Protein AF-A0A7K4CQ66-F1 (afdb_monomer_lite)

Foldseek 3Di:
DPPDPQKAKFFFQDWDDDPQKIWTWTAGPVRDTDIAIDGHDPVRPDDPDDGGQIWMWGQDPNHIDIGRDVPPVVVVVVVVD

pLDDT: mean 72.84, std 15.36, range [39.53, 91.38]

Radius of gyration: 12.62 Å; chains: 1; bounding box: 34×24×33 Å

Sequence (81 aa):
YRKKPNRVHGTIEEISFLGHIVRYEVKDEFGKLYRVQRFVNAKTRYLRFQKGETVTLGFHYGLGLVFPCPGEEELRLLENV

Secondary structure (DSSP, 8-state):
--PPPSEEEEEEEEEEEETTEEEEEEEETTS-EEEEEEE--TTS-S----TT-EEEEEEETTEEEEESSTTTHHHHHHTT-

Structure (mmCIF, N/CA/C/O backbone):
data_AF-A0A7K4CQ66-F1
#
_entry.id   AF-A0A7K4CQ66-F1
#
loop_
_atom_site.group_PDB
_atom_site.id
_atom_site.type_symbol
_atom_site.label_atom_id
_atom_site.label_alt_id
_atom_site.label_comp_id
_atom_site.label_asym_id
_atom_site.label_entity_id
_atom_site.label_seq_id
_atom_site.pdbx_PDB_ins_code
_atom_site.Cartn_x
_atom_site.Cartn_y
_atom_site.Cartn_z
_atom_site.occupancy
_atom_site.B_iso_or_equiv
_atom_site.auth_seq_id
_atom_site.auth_comp_id
_atom_site.auth_asym_id
_atom_site.auth_atom_id
_atom_site.pdbx_PDB_model_num
ATOM 1 N N . TYR A 1 1 ? -24.747 -10.059 -1.787 1.00 41.34 1 TYR A N 1
ATOM 2 C CA . TYR A 1 1 ? -23.448 -9.594 -2.317 1.00 41.34 1 TYR A CA 1
ATOM 3 C C . TYR A 1 1 ? -22.996 -8.355 -1.550 1.00 41.34 1 TYR A C 1
ATOM 5 O O . TYR A 1 1 ? -23.611 -7.307 -1.694 1.00 41.34 1 TYR A O 1
ATOM 13 N N . ARG A 1 2 ? -21.976 -8.462 -0.684 1.00 42.88 2 ARG A N 1
ATOM 14 C CA . ARG A 1 2 ? -21.378 -7.293 -0.007 1.00 42.88 2 ARG A CA 1
ATOM 15 C C . ARG A 1 2 ? -20.657 -6.461 -1.074 1.00 42.88 2 ARG A C 1
ATOM 17 O O . ARG A 1 2 ? -19.633 -6.909 -1.586 1.00 42.88 2 ARG A O 1
ATOM 24 N N . LYS A 1 3 ? -21.206 -5.296 -1.440 1.00 52.00 3 LYS A N 1
ATOM 25 C CA . LYS A 1 3 ? -20.504 -4.316 -2.282 1.00 52.00 3 LYS A CA 1
ATOM 26 C C . LYS A 1 3 ? -19.176 -4.004 -1.592 1.00 52.00 3 LYS A C 1
ATOM 28 O O . LYS A 1 3 ? -19.177 -3.541 -0.453 1.00 52.00 3 LYS A O 1
ATOM 33 N N . LYS A 1 4 ? -18.051 -4.328 -2.238 1.00 57.16 4 LYS A N 1
ATOM 34 C CA . LYS A 1 4 ? -16.756 -3.819 -1.780 1.00 57.16 4 LYS A CA 1
ATOM 35 C C . LYS A 1 4 ? -16.848 -2.289 -1.827 1.00 57.16 4 LYS A C 1
ATOM 37 O O . LYS A 1 4 ? -17.435 -1.776 -2.781 1.00 57.16 4 LYS A O 1
ATOM 42 N N . PRO A 1 5 ? -16.360 -1.575 -0.803 1.00 62.88 5 PRO A N 1
ATOM 43 C CA . PRO A 1 5 ? -16.346 -0.122 -0.849 1.00 62.88 5 PRO A CA 1
ATOM 44 C C . PRO A 1 5 ? -15.579 0.314 -2.102 1.00 62.88 5 PRO A C 1
ATOM 46 O O . PRO A 1 5 ? -14.512 -0.228 -2.386 1.00 62.88 5 PRO A O 1
ATOM 49 N N . ASN A 1 6 ? -16.145 1.251 -2.868 1.00 69.56 6 ASN A N 1
ATOM 50 C CA . ASN A 1 6 ? -15.504 1.757 -4.088 1.00 69.56 6 ASN A CA 1
ATOM 51 C C . ASN A 1 6 ? -14.152 2.415 -3.779 1.00 69.56 6 ASN A C 1
ATOM 53 O O . ASN A 1 6 ? -13.281 2.437 -4.644 1.00 69.56 6 ASN A O 1
ATOM 57 N N . ARG A 1 7 ? -13.991 2.930 -2.551 1.00 75.44 7 ARG A N 1
ATOM 58 C CA . ARG A 1 7 ? -12.807 3.643 -2.074 1.00 75.44 7 ARG A CA 1
ATOM 59 C C . ARG A 1 7 ? -12.421 3.191 -0.672 1.00 75.44 7 ARG A C 1
ATOM 61 O O . ARG A 1 7 ? -13.295 3.001 0.173 1.00 75.44 7 ARG A O 1
ATOM 68 N N . VAL A 1 8 ? -11.126 3.044 -0.433 1.00 82.69 8 VAL A N 1
ATOM 69 C CA . VAL A 1 8 ? -10.551 2.757 0.885 1.00 82.69 8 VAL A CA 1
ATOM 70 C C . VAL A 1 8 ? -9.343 3.655 1.084 1.00 82.69 8 VAL A C 1
ATOM 72 O O . VAL A 1 8 ? -8.446 3.655 0.252 1.00 82.69 8 VAL A O 1
ATOM 75 N N . HIS A 1 9 ? -9.302 4.385 2.190 1.00 86.62 9 HIS A N 1
ATOM 76 C CA . HIS A 1 9 ? -8.117 5.131 2.597 1.00 86.62 9 HIS A CA 1
ATOM 77 C C . HIS A 1 9 ? -7.352 4.294 3.613 1.00 86.62 9 HIS A C 1
ATOM 79 O O . HIS A 1 9 ? -7.958 3.688 4.499 1.00 86.62 9 HIS A O 1
ATOM 85 N N . GLY A 1 10 ? -6.036 4.225 3.472 1.00 88.81 10 GLY A N 1
ATOM 86 C CA . GLY A 1 10 ? -5.224 3.463 4.404 1.00 88.81 10 GLY A CA 1
ATOM 87 C C . GLY A 1 10 ? -3.735 3.646 4.194 1.00 88.81 10 GLY A C 1
ATOM 88 O O . GLY A 1 10 ? -3.296 4.286 3.245 1.00 88.81 10 GLY A O 1
ATOM 89 N N . THR A 1 11 ? -2.954 3.063 5.088 1.00 90.25 11 THR A N 1
ATOM 90 C CA . THR A 1 11 ? -1.494 3.145 5.077 1.00 90.25 11 THR A CA 1
ATOM 91 C C . THR A 1 11 ? -0.899 1.867 4.507 1.00 90.25 11 THR A C 1
ATOM 93 O O . THR A 1 11 ? -1.380 0.769 4.792 1.00 90.25 11 THR A O 1
ATOM 96 N N . ILE A 1 12 ? 0.146 1.990 3.689 1.00 90.31 12 ILE A N 1
ATOM 97 C CA . ILE A 1 12 ? 0.871 0.837 3.153 1.00 90.31 12 ILE A CA 1
ATOM 98 C C . ILE A 1 12 ? 1.691 0.185 4.270 1.00 90.31 12 ILE A C 1
ATOM 100 O O . ILE A 1 12 ? 2.681 0.745 4.734 1.00 90.31 12 ILE A O 1
ATOM 104 N N . GLU A 1 13 ? 1.326 -1.034 4.647 1.00 91.12 13 GLU A N 1
ATOM 105 C CA . GLU A 1 13 ? 2.036 -1.835 5.649 1.00 91.12 13 GLU A CA 1
ATOM 106 C C . GLU A 1 13 ? 3.167 -2.658 5.022 1.00 91.12 13 GLU A C 1
ATOM 108 O O . GLU A 1 13 ? 4.221 -2.865 5.634 1.00 91.12 13 GLU A O 1
ATOM 113 N N . GLU A 1 14 ? 2.963 -3.131 3.791 1.00 89.94 14 GLU A N 1
ATOM 114 C CA . GLU A 1 14 ? 3.939 -3.947 3.075 1.00 89.94 14 GLU A CA 1
ATOM 115 C C . GLU A 1 14 ? 3.885 -3.719 1.561 1.00 89.94 14 GLU A C 1
ATOM 117 O O . GLU A 1 14 ? 2.822 -3.509 0.969 1.00 89.94 14 GLU A O 1
ATOM 122 N N . ILE A 1 15 ? 5.065 -3.791 0.939 1.00 88.19 15 ILE A N 1
ATOM 123 C CA . ILE A 1 15 ? 5.241 -3.813 -0.509 1.00 88.19 15 ILE A CA 1
ATOM 124 C C . ILE A 1 15 ? 6.060 -5.054 -0.866 1.00 88.19 15 ILE A C 1
ATOM 126 O O . ILE A 1 15 ? 7.201 -5.186 -0.425 1.00 88.19 15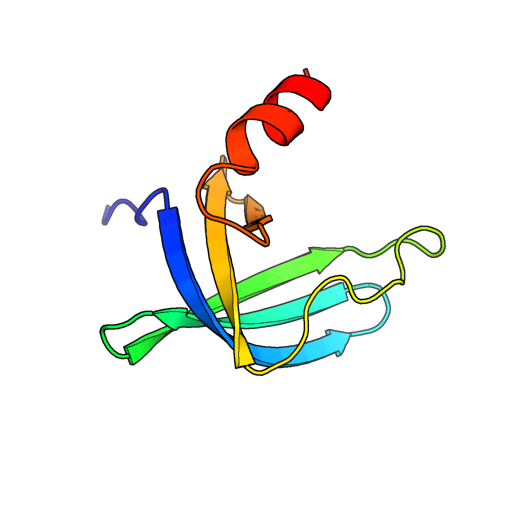 ILE A O 1
ATOM 130 N N . SER A 1 16 ? 5.503 -5.943 -1.688 1.00 87.19 16 SER A N 1
ATOM 131 C CA . SER A 1 16 ? 6.191 -7.150 -2.162 1.00 87.19 16 SER A CA 1
ATOM 132 C C . SER A 1 16 ? 6.362 -7.125 -3.685 1.00 87.19 16 SER A C 1
ATOM 134 O O . SER A 1 16 ? 5.445 -6.750 -4.420 1.00 87.19 16 SER A O 1
ATOM 136 N N . PHE A 1 17 ? 7.519 -7.577 -4.177 1.00 84.06 17 PHE A N 1
ATOM 137 C CA . PHE A 1 17 ? 7.833 -7.648 -5.609 1.00 84.06 17 PHE A CA 1
ATOM 138 C C . PHE A 1 17 ? 7.813 -9.097 -6.086 1.00 84.06 17 PHE A C 1
ATOM 140 O O . PHE A 1 17 ? 8.558 -9.941 -5.598 1.00 84.06 17 PHE A O 1
ATOM 147 N N . LEU A 1 18 ? 6.962 -9.377 -7.066 1.00 82.94 18 LEU A N 1
ATOM 148 C CA . LEU A 1 18 ? 6.772 -10.683 -7.689 1.00 82.94 18 LEU A CA 1
ATOM 149 C C . LEU A 1 18 ? 7.049 -10.542 -9.190 1.00 82.94 18 LEU A C 1
ATOM 151 O O . LEU A 1 18 ? 6.140 -10.521 -10.021 1.00 82.94 18 LEU A O 1
ATOM 155 N N . GLY A 1 19 ? 8.327 -10.359 -9.532 1.00 82.44 19 GLY A N 1
ATOM 156 C CA . GLY A 1 19 ? 8.779 -10.132 -10.906 1.00 82.44 19 GLY A CA 1
ATOM 157 C C . GLY A 1 19 ? 8.246 -8.819 -11.486 1.00 82.44 19 GLY A C 1
ATOM 158 O O . GLY A 1 19 ? 8.740 -7.742 -11.164 1.00 82.44 19 GLY A O 1
ATOM 159 N N . HIS A 1 20 ? 7.235 -8.918 -12.351 1.00 81.19 20 HIS A N 1
ATOM 160 C CA . HIS A 1 20 ? 6.542 -7.776 -12.962 1.00 81.19 20 HIS A CA 1
ATOM 161 C C . HIS A 1 20 ? 5.297 -7.338 -12.187 1.00 81.19 20 HIS A C 1
ATOM 163 O O . HIS A 1 20 ? 4.530 -6.514 -12.673 1.00 81.19 20 HIS A O 1
ATOM 169 N N . ILE A 1 21 ? 5.064 -7.895 -11.003 1.00 82.62 21 ILE A N 1
ATOM 170 C CA . ILE A 1 21 ? 3.916 -7.561 -10.167 1.00 82.62 21 ILE A CA 1
ATOM 171 C C . ILE A 1 21 ? 4.427 -6.915 -8.887 1.00 82.62 21 ILE A C 1
ATOM 173 O O . ILE A 1 21 ? 5.281 -7.473 -8.202 1.00 82.62 21 ILE A O 1
ATOM 177 N N . VAL A 1 22 ? 3.872 -5.759 -8.542 1.00 84.44 22 VAL A N 1
ATOM 178 C CA . VAL A 1 22 ? 4.016 -5.162 -7.215 1.00 84.44 22 VAL A CA 1
ATOM 179 C C . VAL A 1 22 ? 2.731 -5.414 -6.448 1.00 84.44 22 VAL A C 1
ATOM 181 O O . VAL A 1 22 ? 1.631 -5.148 -6.940 1.00 84.44 22 VAL A O 1
ATOM 184 N N . ARG A 1 23 ? 2.868 -5.958 -5.246 1.00 87.69 23 ARG A N 1
ATOM 185 C CA . ARG A 1 23 ? 1.778 -6.162 -4.302 1.00 87.69 23 ARG A CA 1
ATOM 186 C C . ARG A 1 23 ? 1.880 -5.113 -3.206 1.00 87.69 23 ARG A C 1
ATOM 188 O O . ARG A 1 23 ? 2.944 -4.955 -2.622 1.00 87.69 23 ARG A O 1
ATOM 195 N N . TYR A 1 24 ? 0.767 -4.454 -2.924 1.00 87.69 24 TYR A N 1
ATOM 196 C CA . TYR A 1 24 ? 0.607 -3.521 -1.817 1.00 87.69 24 TYR A CA 1
ATOM 197 C C . TYR A 1 24 ? -0.362 -4.123 -0.802 1.00 87.69 24 TYR A C 1
ATOM 199 O O . TYR A 1 24 ? -1.465 -4.544 -1.172 1.00 87.69 24 TYR A O 1
ATOM 207 N N . GLU A 1 25 ? 0.043 -4.163 0.463 1.00 90.38 25 GLU A N 1
ATOM 208 C CA . GLU A 1 25 ? -0.849 -4.414 1.593 1.00 90.38 25 GLU A CA 1
ATOM 209 C C . GLU A 1 25 ? -1.145 -3.085 2.276 1.00 90.38 25 GLU A C 1
ATOM 211 O O . GLU A 1 25 ? -0.246 -2.439 2.808 1.00 90.38 25 GLU A O 1
ATOM 216 N N . VAL A 1 26 ? -2.405 -2.662 2.223 1.00 89.00 26 VAL A N 1
ATOM 217 C CA . VAL A 1 26 ? -2.866 -1.382 2.763 1.00 89.00 26 VAL A CA 1
ATOM 218 C C . VAL A 1 26 ? -3.816 -1.646 3.913 1.00 89.00 26 VAL A C 1
ATOM 220 O O . VAL A 1 26 ? -4.763 -2.420 3.768 1.00 89.00 26 VAL A O 1
ATOM 223 N N . LYS A 1 27 ? -3.580 -1.002 5.048 1.00 91.38 27 LYS A N 1
ATOM 224 C CA . LYS A 1 27 ? -4.410 -1.105 6.243 1.00 91.38 27 LYS A CA 1
ATOM 225 C C . LYS A 1 27 ? -5.243 0.155 6.400 1.00 91.38 27 LYS A C 1
ATOM 227 O O . LYS A 1 27 ? -4.689 1.250 6.409 1.00 91.38 27 LYS A O 1
ATOM 232 N N . ASP A 1 28 ? -6.559 0.002 6.498 1.00 88.50 28 ASP A N 1
ATOM 233 C CA . ASP A 1 28 ? -7.440 1.132 6.794 1.00 88.50 28 ASP A CA 1
ATOM 234 C C . ASP A 1 28 ? -7.371 1.543 8.276 1.00 88.50 28 ASP A C 1
ATOM 236 O O . ASP A 1 28 ? -6.788 0.852 9.117 1.00 88.50 28 ASP A O 1
ATOM 240 N N . GLU A 1 29 ? -7.989 2.677 8.600 1.00 83.94 29 GLU A N 1
ATOM 241 C CA . GLU A 1 29 ? -8.085 3.209 9.968 1.00 83.94 29 GLU A CA 1
ATOM 242 C C . GLU A 1 29 ? -8.797 2.259 10.953 1.00 83.94 29 GLU A C 1
ATOM 244 O O . GLU A 1 29 ? -8.558 2.319 12.158 1.00 83.94 29 GLU A O 1
ATOM 249 N N . PHE A 1 30 ? -9.617 1.331 10.449 1.00 84.75 30 PHE A N 1
ATOM 250 C CA . PHE A 1 30 ? -10.314 0.307 11.233 1.00 84.75 30 PHE A CA 1
ATOM 251 C C . PHE A 1 30 ? -9.485 -0.978 11.398 1.00 84.75 30 PHE A C 1
ATOM 253 O O . PHE A 1 30 ? -9.957 -1.963 11.969 1.00 84.75 30 PHE A O 1
ATOM 260 N N . GLY A 1 31 ? -8.248 -0.991 10.896 1.00 84.56 31 GLY A N 1
ATOM 261 C CA . GLY A 1 31 ? -7.319 -2.110 10.989 1.00 84.56 31 GLY A CA 1
ATOM 262 C C . GLY A 1 31 ? -7.544 -3.219 9.962 1.00 84.56 31 GLY A C 1
ATOM 263 O O . GLY A 1 31 ? -6.906 -4.270 10.054 1.00 84.56 31 GLY A O 1
ATOM 264 N N . LYS A 1 32 ? -8.417 -3.019 8.973 1.00 88.19 32 LYS A N 1
ATOM 265 C CA . LYS A 1 32 ? -8.682 -3.999 7.923 1.00 88.19 32 LYS A CA 1
ATOM 266 C C . LYS A 1 32 ? -7.643 -3.890 6.812 1.00 88.19 32 LYS A C 1
ATOM 268 O O . LYS A 1 32 ? -7.379 -2.818 6.277 1.00 88.19 32 LYS A O 1
ATOM 273 N N . LEU A 1 33 ? -7.087 -5.040 6.438 1.00 89.06 33 LEU A N 1
ATOM 274 C CA . LEU A 1 33 ? -6.072 -5.159 5.395 1.00 89.06 33 LEU A CA 1
ATOM 275 C C . LEU A 1 33 ? -6.697 -5.393 4.016 1.00 89.06 33 LEU A C 1
ATOM 277 O O . LEU A 1 33 ? -7.562 -6.254 3.830 1.00 89.06 33 LEU A O 1
ATOM 281 N N . TYR A 1 34 ? -6.196 -4.656 3.032 1.00 86.88 34 TYR A N 1
ATOM 282 C CA . TYR A 1 34 ? -6.553 -4.743 1.626 1.00 86.88 34 TYR A CA 1
ATOM 283 C C . TYR A 1 34 ? -5.308 -5.047 0.809 1.00 86.88 34 TYR A C 1
ATOM 285 O O . TYR A 1 34 ? -4.273 -4.402 0.947 1.00 86.88 34 TYR A O 1
ATOM 293 N N . ARG A 1 35 ? -5.429 -6.037 -0.074 1.00 86.69 35 ARG A N 1
ATOM 294 C CA . ARG A 1 35 ? -4.349 -6.466 -0.960 1.00 86.69 35 ARG A CA 1
ATOM 295 C C . ARG A 1 35 ? -4.6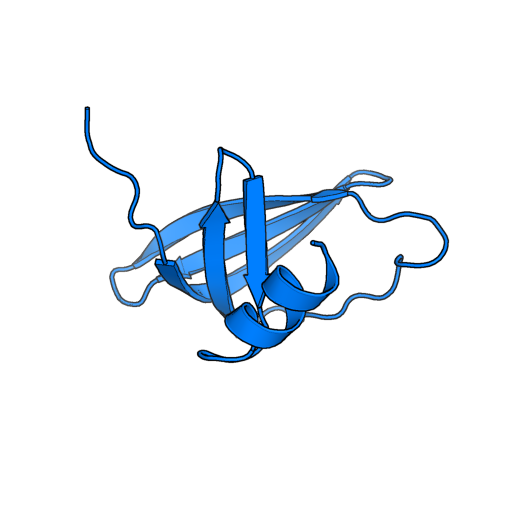36 -5.991 -2.366 1.00 86.69 35 ARG A C 1
ATOM 297 O O . ARG A 1 35 ? -5.670 -6.347 -2.933 1.00 86.69 35 ARG A O 1
ATOM 304 N N . VAL A 1 36 ? -3.705 -5.233 -2.929 1.00 82.50 36 VAL A N 1
ATOM 305 C CA . VAL A 1 36 ? -3.784 -4.744 -4.304 1.00 82.50 36 VAL A CA 1
ATOM 306 C C . VAL A 1 36 ? -2.559 -5.210 -5.067 1.00 82.50 36 VAL A C 1
ATOM 308 O O . VAL A 1 36 ? -1.437 -5.135 -4.576 1.00 82.50 36 VAL A O 1
ATOM 311 N N . GLN A 1 37 ? -2.785 -5.739 -6.264 1.00 83.25 37 GLN A N 1
ATOM 312 C CA . GLN A 1 37 ? -1.726 -6.178 -7.160 1.00 83.25 37 GLN A CA 1
ATOM 313 C C . GLN A 1 37 ? -1.723 -5.281 -8.384 1.00 83.25 37 GLN A C 1
ATOM 315 O O . GLN A 1 37 ? -2.768 -5.037 -8.986 1.00 83.25 37 GLN A O 1
ATOM 320 N N . ARG A 1 38 ? -0.538 -4.808 -8.748 1.00 77.12 38 ARG A N 1
ATOM 321 C CA . ARG A 1 38 ? -0.326 -3.953 -9.905 1.00 77.12 38 ARG A CA 1
ATOM 322 C C . ARG A 1 38 ? 0.768 -4.540 -10.778 1.00 77.12 38 ARG A C 1
ATOM 324 O O . ARG A 1 38 ? 1.854 -4.840 -10.292 1.00 77.12 38 ARG A O 1
ATOM 331 N N . PHE A 1 39 ? 0.498 -4.646 -12.072 1.00 75.44 39 PHE A N 1
ATOM 332 C CA . PHE A 1 39 ? 1.530 -4.959 -13.051 1.00 75.44 39 PHE A CA 1
ATOM 333 C C . PHE A 1 39 ? 2.410 -3.730 -13.300 1.00 75.44 39 PHE A C 1
ATOM 335 O O . PHE A 1 39 ? 1.914 -2.626 -13.537 1.00 75.44 39 PHE A O 1
ATOM 342 N N . VAL A 1 40 ? 3.722 -3.930 -13.232 1.00 72.44 40 VAL A N 1
ATOM 343 C CA . VAL A 1 40 ? 4.750 -2.947 -13.564 1.00 72.44 40 VAL A CA 1
ATOM 344 C C . VAL A 1 40 ? 5.526 -3.419 -14.789 1.00 72.44 40 VAL A C 1
ATOM 346 O O . VAL A 1 40 ? 6.116 -4.503 -14.828 1.00 72.44 40 VAL A O 1
ATOM 349 N N . ASN A 1 41 ? 5.542 -2.575 -15.814 1.00 67.69 41 ASN A N 1
ATOM 350 C CA . ASN A 1 41 ? 6.301 -2.825 -17.031 1.00 67.69 41 ASN A CA 1
ATOM 351 C C . ASN A 1 41 ? 7.728 -2.296 -16.830 1.00 67.69 41 ASN A C 1
ATOM 353 O O . ASN A 1 41 ? 7.976 -1.488 -15.937 1.00 67.69 41 ASN A O 1
ATOM 357 N N . ALA A 1 42 ? 8.683 -2.700 -17.674 1.00 59.41 42 ALA A N 1
ATOM 358 C CA . ALA A 1 42 ? 10.081 -2.265 -17.550 1.00 59.41 42 ALA A CA 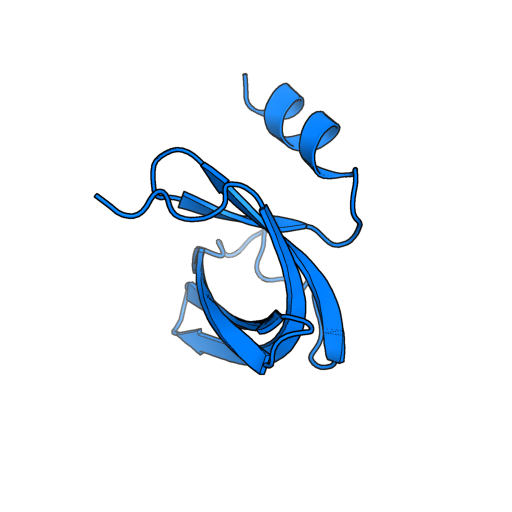1
ATOM 359 C C . ALA A 1 42 ? 10.252 -0.727 -17.516 1.00 59.41 42 ALA A C 1
ATOM 361 O O . ALA A 1 42 ? 11.150 -0.236 -16.841 1.00 59.41 42 ALA A O 1
ATOM 362 N N . LYS A 1 43 ? 9.351 0.026 -18.170 1.00 57.78 43 LYS A N 1
ATOM 363 C CA . LYS A 1 43 ? 9.305 1.502 -18.153 1.00 57.78 43 LYS A CA 1
ATOM 364 C C . LYS A 1 43 ? 8.689 2.110 -16.883 1.00 57.78 43 LYS A C 1
ATOM 366 O O . LYS A 1 43 ? 8.979 3.254 -16.563 1.00 57.78 43 LYS A O 1
ATOM 371 N N . THR A 1 44 ? 7.840 1.373 -16.166 1.00 56.78 44 THR A N 1
ATOM 372 C CA . THR A 1 44 ? 7.108 1.834 -14.969 1.00 56.78 44 THR A CA 1
ATOM 373 C C . THR A 1 44 ? 7.567 1.133 -13.691 1.00 56.78 44 THR A C 1
ATOM 375 O O . THR A 1 44 ? 6.864 1.156 -12.686 1.00 56.78 44 THR A O 1
ATOM 378 N N . ARG A 1 45 ? 8.772 0.544 -13.707 1.00 51.59 45 ARG A N 1
ATOM 379 C CA . ARG A 1 45 ? 9.410 -0.133 -12.563 1.00 51.59 45 ARG A CA 1
ATOM 380 C C . ARG A 1 45 ? 9.720 0.775 -11.369 1.00 51.59 45 ARG A C 1
ATOM 382 O O . ARG A 1 45 ? 10.192 0.280 -10.351 1.00 51.59 45 ARG A O 1
ATOM 389 N N . TYR A 1 46 ? 9.476 2.076 -11.473 1.00 55.44 46 TYR A N 1
ATOM 390 C CA . TYR A 1 46 ? 9.701 2.997 -10.370 1.00 55.44 46 TYR A CA 1
ATOM 391 C C . TYR A 1 46 ? 8.637 2.802 -9.289 1.00 55.44 46 TYR A C 1
ATOM 393 O O . TYR A 1 46 ? 7.435 2.935 -9.534 1.00 55.44 46 TYR A O 1
ATOM 401 N N . LEU A 1 47 ? 9.104 2.489 -8.081 1.00 62.31 47 LEU A N 1
ATOM 402 C CA . LEU A 1 47 ? 8.301 2.545 -6.867 1.00 62.31 47 LEU A CA 1
ATOM 403 C C . LEU A 1 47 ? 7.812 3.969 -6.671 1.00 62.31 47 LEU A C 1
ATOM 405 O O . LEU A 1 47 ? 8.586 4.862 -6.347 1.00 62.31 47 LEU A O 1
ATOM 409 N N . ARG A 1 48 ? 6.515 4.164 -6.889 1.00 70.88 48 ARG A N 1
ATOM 410 C CA . ARG A 1 48 ? 5.863 5.445 -6.630 1.00 70.88 48 ARG A CA 1
ATOM 411 C C . ARG A 1 48 ? 5.435 5.612 -5.172 1.00 70.88 48 ARG A C 1
ATOM 413 O O . ARG A 1 48 ? 5.126 6.722 -4.782 1.00 70.88 48 ARG A O 1
ATOM 420 N N . PHE A 1 49 ? 5.427 4.522 -4.409 1.00 79.06 49 PHE A N 1
ATOM 421 C CA . PHE A 1 49 ? 4.899 4.465 -3.052 1.00 79.06 49 PHE A CA 1
ATOM 422 C C . PHE A 1 49 ? 5.898 3.790 -2.121 1.00 79.06 49 PHE A C 1
ATOM 424 O O . PHE A 1 49 ? 6.593 2.855 -2.540 1.00 79.06 49 PHE A O 1
ATOM 431 N N . GLN A 1 50 ? 5.924 4.222 -0.865 1.00 82.25 50 GLN A N 1
ATOM 432 C CA . GLN A 1 50 ? 6.755 3.630 0.182 1.00 82.25 50 GLN A CA 1
ATOM 433 C C . GLN A 1 50 ? 5.912 3.020 1.307 1.00 82.25 50 GLN A C 1
ATOM 435 O O . GLN A 1 50 ? 4.734 3.326 1.484 1.00 82.25 50 GLN A O 1
ATOM 440 N N . LYS A 1 51 ? 6.522 2.116 2.080 1.00 86.38 51 LYS A N 1
ATOM 441 C CA . LYS A 1 51 ? 5.910 1.606 3.311 1.00 86.38 51 LYS A CA 1
ATOM 442 C C . LYS A 1 51 ? 5.714 2.764 4.295 1.00 86.38 51 LYS A C 1
ATOM 444 O O . LYS A 1 51 ? 6.622 3.568 4.477 1.00 86.38 51 LYS A O 1
ATOM 449 N N . GLY A 1 52 ? 4.552 2.817 4.938 1.00 86.25 52 GLY A N 1
ATOM 450 C CA . GLY A 1 52 ? 4.149 3.903 5.832 1.00 86.25 52 GLY A CA 1
ATOM 451 C C . GLY A 1 52 ? 3.462 5.072 5.123 1.00 86.25 52 GLY A C 1
ATOM 452 O O . GLY A 1 52 ? 2.991 5.984 5.794 1.00 86.25 52 GLY A O 1
ATOM 453 N N . GLU A 1 53 ? 3.363 5.051 3.792 1.00 85.94 53 GLU A N 1
ATOM 454 C CA . GLU A 1 53 ? 2.661 6.086 3.037 1.00 85.94 53 GLU A CA 1
ATOM 455 C C . GLU A 1 53 ? 1.144 5.866 3.090 1.00 85.94 53 GLU A C 1
ATOM 457 O O . GLU A 1 53 ? 0.655 4.738 2.952 1.00 85.94 53 GLU A O 1
ATOM 462 N N . THR A 1 54 ? 0.397 6.948 3.296 1.00 86.94 54 THR A N 1
ATOM 463 C CA . THR A 1 54 ? -1.066 6.933 3.245 1.00 86.94 54 THR A CA 1
ATOM 464 C C . THR A 1 54 ? -1.515 7.042 1.798 1.00 86.94 54 THR A C 1
ATOM 466 O O . THR A 1 54 ? -1.143 7.975 1.097 1.00 86.94 54 THR A O 1
ATOM 469 N N . VAL A 1 55 ? -2.336 6.097 1.358 1.00 86.19 55 VAL A N 1
ATOM 470 C CA . VAL A 1 55 ? -2.823 5.997 -0.015 1.00 86.19 55 VAL A CA 1
ATOM 471 C C . VAL A 1 55 ? -4.331 5.808 -0.054 1.00 86.19 55 VAL A C 1
ATOM 473 O O . VAL A 1 55 ? -4.963 5.341 0.898 1.00 86.19 55 VAL A O 1
ATOM 476 N N . THR A 1 56 ? -4.909 6.141 -1.202 1.00 85.31 56 THR A N 1
ATOM 477 C CA . THR A 1 56 ? -6.304 5.831 -1.516 1.00 85.31 56 THR A CA 1
ATOM 478 C C . THR A 1 56 ? -6.34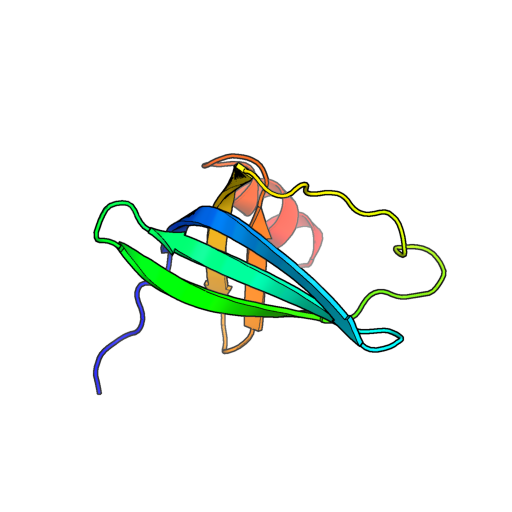3 4.655 -2.481 1.00 85.31 56 THR A C 1
ATOM 480 O O . THR A 1 56 ? -5.683 4.661 -3.520 1.00 85.31 56 THR A O 1
ATOM 483 N N . LEU A 1 57 ? -7.099 3.622 -2.129 1.00 81.56 57 LEU A N 1
ATOM 484 C CA . LEU A 1 57 ? -7.400 2.487 -2.983 1.00 81.56 57 LEU A CA 1
ATOM 485 C C . LEU A 1 57 ? -8.754 2.689 -3.653 1.00 81.56 57 LEU A C 1
ATOM 487 O O . LEU A 1 57 ? -9.776 2.752 -2.968 1.00 81.56 57 LEU A O 1
ATOM 491 N N . GLY A 1 58 ? -8.761 2.709 -4.981 1.00 79.12 58 GLY A N 1
ATOM 492 C CA . GLY A 1 58 ? -9.976 2.687 -5.790 1.00 79.12 58 GLY A CA 1
ATOM 493 C C . GLY A 1 58 ? -10.209 1.294 -6.366 1.00 79.12 58 GLY A C 1
ATOM 494 O O . GLY A 1 58 ? -9.313 0.715 -6.980 1.00 79.12 58 GLY A O 1
ATOM 495 N N . PHE A 1 59 ? -11.408 0.738 -6.192 1.00 75.06 59 PHE A N 1
ATOM 496 C CA . PHE A 1 59 ? -11.785 -0.549 -6.784 1.00 75.06 59 PHE A CA 1
ATOM 497 C C . PHE A 1 59 ? -12.761 -0.318 -7.942 1.00 75.06 59 PHE A C 1
ATOM 499 O O . PHE A 1 59 ? -13.961 -0.156 -7.727 1.00 75.06 59 PHE A O 1
ATOM 506 N N . HIS A 1 60 ? -12.256 -0.337 -9.177 1.00 68.38 60 HIS A N 1
ATOM 507 C CA . HIS A 1 60 ? -13.048 -0.122 -10.393 1.00 68.38 60 HIS A CA 1
ATOM 508 C C . HIS A 1 60 ? -13.068 -1.386 -11.256 1.00 68.38 60 HIS A C 1
ATOM 510 O O . HIS A 1 60 ? -12.019 -1.906 -11.613 1.00 68.38 60 HIS A O 1
ATOM 516 N N . TYR A 1 61 ? -14.259 -1.896 -11.592 1.00 64.19 61 TYR A N 1
ATOM 517 C CA . TYR A 1 61 ? -14.446 -3.052 -12.492 1.00 64.19 61 TYR A CA 1
ATOM 518 C C . TYR A 1 61 ? -13.589 -4.293 -12.153 1.00 64.19 61 TYR A C 1
ATOM 520 O O . TYR A 1 61 ? -13.170 -5.038 -13.031 1.00 64.19 61 TYR A O 1
ATOM 528 N N . GLY A 1 62 ? -13.312 -4.523 -10.863 1.00 64.31 62 GLY A N 1
ATOM 529 C CA . GLY A 1 62 ? -12.474 -5.637 -10.398 1.00 64.31 62 GLY A CA 1
ATOM 530 C C . GLY A 1 62 ? -10.965 -5.364 -10.403 1.00 64.31 62 GLY A C 1
ATOM 531 O O . GLY A 1 62 ? -10.211 -6.180 -9.875 1.00 64.31 62 GLY A O 1
ATOM 532 N N . LEU A 1 63 ? -10.527 -4.211 -10.913 1.00 64.81 63 LEU A N 1
ATOM 533 C CA . LEU A 1 63 ? -9.152 -3.726 -10.841 1.00 64.81 63 LEU A CA 1
ATOM 534 C C . LEU A 1 63 ? -8.961 -2.847 -9.599 1.00 64.81 63 LEU A C 1
ATOM 536 O O . LEU A 1 63 ? -9.791 -1.991 -9.286 1.00 64.81 63 LEU A O 1
ATOM 540 N N . GLY A 1 64 ? -7.863 -3.077 -8.879 1.00 68.00 64 GLY A N 1
ATOM 541 C CA . GLY A 1 64 ? -7.439 -2.235 -7.763 1.00 68.00 64 GLY A CA 1
ATOM 542 C C . GLY A 1 64 ? -6.445 -1.183 -8.243 1.00 68.00 64 GLY A C 1
ATOM 543 O O . GLY A 1 64 ? -5.391 -1.522 -8.782 1.00 68.00 64 GLY A O 1
ATOM 544 N N . LEU A 1 65 ? -6.781 0.084 -8.042 1.00 75.12 65 LEU A N 1
ATOM 545 C CA . LEU A 1 65 ? -5.934 1.236 -8.320 1.00 75.12 65 LEU A CA 1
ATOM 546 C C . LEU A 1 65 ? -5.433 1.820 -6.996 1.00 75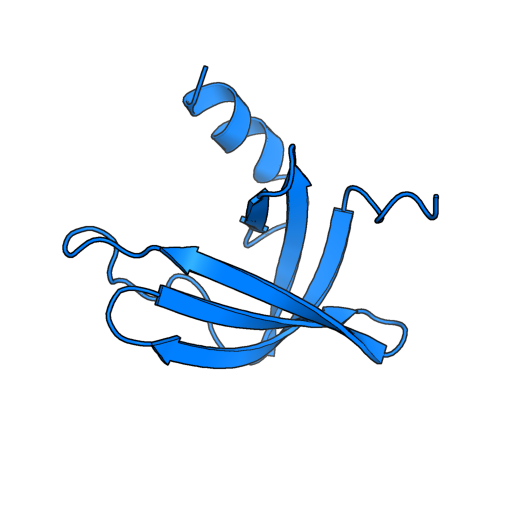.12 65 LEU A C 1
ATOM 548 O O . LEU A 1 65 ? -6.147 1.794 -5.996 1.00 75.12 65 LEU A O 1
ATOM 552 N N . VAL A 1 66 ? -4.197 2.320 -6.994 1.00 73.75 66 VAL A N 1
ATOM 553 C CA . VAL A 1 66 ? -3.551 2.941 -5.828 1.00 73.75 66 VAL A CA 1
ATOM 554 C C . VAL A 1 66 ? -3.203 4.380 -6.191 1.00 73.75 66 VAL A C 1
ATOM 556 O O . VAL A 1 66 ? -2.536 4.606 -7.207 1.00 73.75 66 VAL A O 1
ATOM 559 N N . PHE A 1 67 ? -3.635 5.329 -5.365 1.00 78.38 67 PHE A N 1
ATOM 560 C CA . PHE A 1 67 ? -3.460 6.764 -5.569 1.00 78.38 67 PHE A CA 1
ATOM 561 C C . PHE A 1 67 ? -2.739 7.406 -4.372 1.00 78.38 67 PHE A C 1
ATOM 563 O O . PHE A 1 67 ? -3.036 7.040 -3.233 1.00 78.38 67 PHE A O 1
ATOM 570 N N . PRO A 1 68 ? -1.806 8.350 -4.610 1.00 70.50 68 PRO A N 1
ATOM 571 C CA . PRO A 1 68 ? -0.982 8.961 -3.558 1.00 70.50 68 PRO A CA 1
ATOM 572 C C . PRO A 1 68 ? -1.748 9.949 -2.675 1.00 70.50 68 PRO A C 1
ATOM 574 O O . PRO A 1 68 ? -1.429 10.083 -1.503 1.00 70.50 68 PRO A O 1
ATOM 577 N N . CYS A 1 69 ? -2.784 10.605 -3.204 1.00 63.62 69 CYS A N 1
ATOM 578 C CA . CYS A 1 69 ? -3.614 11.536 -2.447 1.00 63.62 69 CYS A CA 1
ATOM 579 C C . CYS A 1 69 ? -5.106 11.281 -2.690 1.00 63.62 69 CYS A C 1
ATOM 581 O O . CYS A 1 69 ? -5.490 10.930 -3.814 1.00 63.62 69 CYS A O 1
ATOM 583 N N . PRO A 1 70 ? -5.960 11.517 -1.674 1.00 58.06 70 PRO A N 1
ATOM 584 C CA . PRO A 1 70 ? -7.398 11.604 -1.885 1.00 58.06 70 PRO A CA 1
ATOM 585 C C . PRO A 1 70 ? -7.682 12.738 -2.883 1.00 58.06 70 PRO A C 1
ATOM 587 O O . PRO A 1 70 ? -7.317 13.886 -2.644 1.00 58.06 70 PRO A O 1
ATOM 590 N N . GLY A 1 71 ? -8.289 12.406 -4.028 1.00 54.47 71 GLY A N 1
ATOM 591 C CA . GLY A 1 71 ? -8.651 13.373 -5.077 1.00 54.47 71 GLY A CA 1
ATOM 592 C C . GLY A 1 71 ? -7.795 13.358 -6.353 1.00 54.47 71 GLY A C 1
ATOM 593 O O . GLY A 1 71 ? -8.243 13.887 -7.364 1.00 54.47 71 GLY A O 1
ATOM 594 N N . GLU A 1 72 ? -6.631 12.691 -6.389 1.00 58.19 72 GLU A N 1
ATOM 595 C CA . GLU A 1 72 ? -5.843 12.540 -7.641 1.00 58.19 72 GLU A CA 1
ATOM 596 C C . GLU A 1 72 ? -6.442 11.470 -8.595 1.00 58.19 72 GLU A C 1
ATOM 598 O O . GLU A 1 72 ? -5.924 11.206 -9.682 1.00 58.19 72 GLU A O 1
ATOM 603 N N . GLU A 1 73 ? -7.548 10.837 -8.185 1.00 54.22 73 GLU A N 1
ATOM 604 C CA . GLU A 1 73 ? -8.219 9.738 -8.893 1.00 54.22 73 GLU A CA 1
ATOM 605 C C . GLU A 1 73 ? -8.954 10.204 -10.159 1.00 54.22 73 GLU A C 1
ATOM 607 O O . GLU A 1 73 ? -8.927 9.506 -11.175 1.00 54.22 73 GLU A O 1
ATOM 612 N N . GLU A 1 74 ? -9.590 11.383 -10.117 1.00 50.00 74 GLU A N 1
ATOM 613 C CA . GLU A 1 74 ? -10.407 11.894 -11.229 1.00 50.00 74 GLU A CA 1
ATOM 614 C C . GLU A 1 74 ? -9.559 12.239 -12.457 1.00 50.00 74 GLU A C 1
ATOM 616 O O . GLU A 1 74 ? -9.914 11.858 -13.570 1.00 50.00 74 GLU A O 1
ATOM 621 N N . LEU A 1 75 ? -8.395 12.862 -12.258 1.00 48.34 75 LEU A N 1
ATOM 622 C CA . LEU A 1 75 ? -7.491 13.251 -13.348 1.00 48.34 75 LEU A CA 1
ATOM 623 C C . LEU A 1 75 ? -6.966 12.036 -14.130 1.00 48.34 75 LEU A C 1
ATOM 625 O O . LEU A 1 75 ? -6.921 12.062 -15.356 1.00 48.34 75 LEU A O 1
ATOM 629 N N . ARG A 1 76 ? -6.632 10.937 -13.440 1.00 50.75 76 ARG A N 1
ATOM 630 C CA . ARG A 1 76 ? -6.058 9.739 -14.081 1.00 50.75 76 ARG A CA 1
ATOM 631 C C . ARG A 1 76 ? -7.080 8.813 -14.728 1.00 50.75 76 ARG A C 1
ATOM 633 O O . ARG A 1 76 ? -6.724 8.095 -15.663 1.00 50.75 76 ARG A O 1
ATOM 640 N N . LEU A 1 77 ? -8.313 8.775 -14.221 1.00 50.50 77 LEU A N 1
ATOM 641 C CA . LEU A 1 77 ? -9.396 8.017 -14.855 1.00 50.50 77 LEU A CA 1
ATOM 642 C C . LEU A 1 77 ? -9.875 8.712 -16.138 1.00 50.50 77 LEU A C 1
ATOM 644 O O . LEU A 1 77 ? -10.173 8.018 -17.104 1.00 50.50 77 LEU A O 1
ATOM 648 N N . LEU A 1 78 ? -9.873 10.050 -16.172 1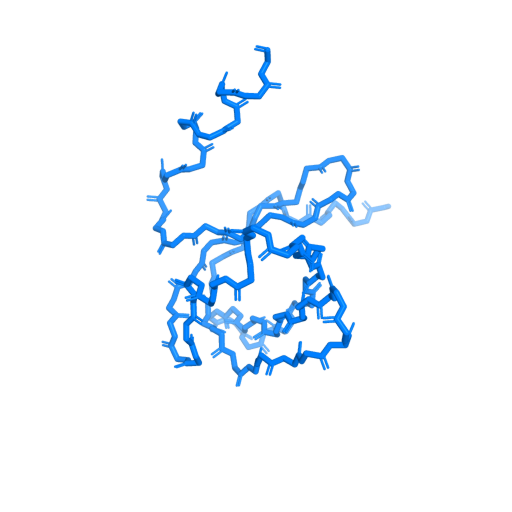.00 42.66 78 LEU A N 1
ATOM 649 C CA . LEU A 1 78 ? -10.178 10.848 -17.367 1.00 42.66 78 LEU A CA 1
ATOM 650 C C . LEU A 1 78 ? -9.090 10.760 -18.451 1.00 42.66 78 LEU A C 1
ATOM 652 O O . LEU A 1 78 ? -9.424 10.750 -19.628 1.00 42.66 78 LEU A O 1
ATOM 656 N N . GLU A 1 79 ? -7.809 10.632 -18.087 1.00 42.34 79 GLU A N 1
ATOM 657 C CA . GLU A 1 79 ? -6.709 10.441 -19.056 1.00 42.34 79 GLU A CA 1
ATOM 658 C C . GLU A 1 79 ? -6.697 9.062 -19.753 1.00 42.34 79 GLU A C 1
ATOM 660 O O . GLU A 1 79 ? -5.911 8.855 -20.674 1.00 42.34 79 GLU A O 1
ATOM 665 N N . ASN A 1 80 ? -7.521 8.100 -19.317 1.00 40.62 80 ASN A N 1
ATOM 666 C CA . ASN A 1 80 ? -7.603 6.756 -19.913 1.00 40.62 80 ASN A CA 1
ATOM 667 C C . ASN A 1 80 ? -8.928 6.491 -20.662 1.00 40.62 80 ASN A C 1
ATOM 669 O O . ASN A 1 80 ? -9.240 5.324 -20.914 1.00 40.62 80 ASN A O 1
ATOM 673 N N . VAL A 1 81 ? -9.701 7.537 -20.992 1.00 39.53 81 VAL A N 1
ATOM 674 C CA . VAL A 1 81 ? -10.881 7.466 -21.883 1.00 39.53 81 VAL A CA 1
ATOM 675 C C . VAL A 1 81 ? -10.500 7.873 -23.300 1.00 39.53 81 VAL A C 1
ATOM 677 O O . VAL A 1 81 ? -9.831 8.918 -23.449 1.00 39.53 81 VAL A O 1
#